Protein 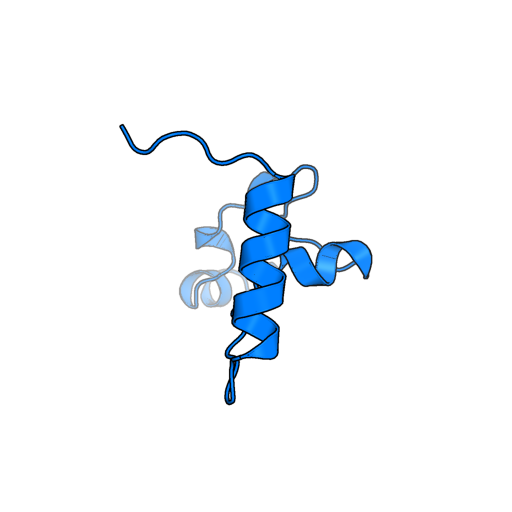AF-A0A7Y2JUV3-F1 (afdb_monomer_lite)

Radius of gyration: 19.19 Å; chains: 1; bounding box: 30×34×46 Å

pLDDT: mean 88.53, std 9.69, range [47.44, 98.06]

Structure (mmCIF, N/CA/C/O backbone):
data_AF-A0A7Y2JUV3-F1
#
_entry.id   AF-A0A7Y2JUV3-F1
#
loop_
_atom_site.group_PDB
_atom_site.id
_atom_site.type_symbol
_atom_site.label_atom_id
_atom_site.label_alt_id
_atom_site.label_comp_id
_atom_site.label_asym_id
_atom_site.label_entity_id
_atom_site.label_seq_id
_atom_site.pdbx_PDB_ins_code
_atom_site.Cartn_x
_atom_site.Cartn_y
_atom_site.Cartn_z
_atom_site.occupancy
_atom_site.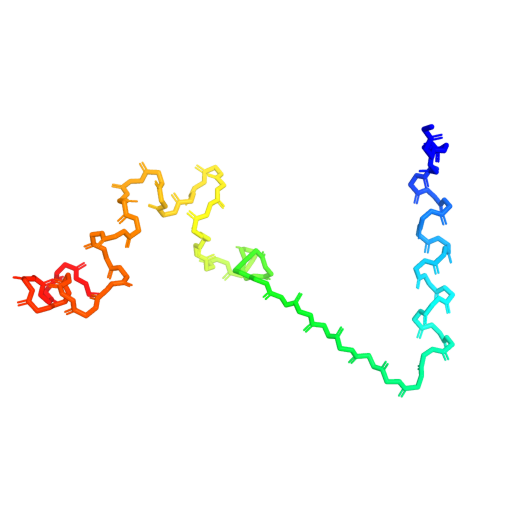B_iso_or_equiv
_atom_site.auth_seq_id
_atom_site.auth_comp_id
_atom_site.auth_asym_id
_atom_site.auth_atom_id
_atom_site.pdbx_PDB_model_num
ATOM 1 N N . MET A 1 1 ? -16.497 24.726 2.237 1.00 47.44 1 MET A N 1
ATOM 2 C CA . MET A 1 1 ? -15.180 24.083 2.417 1.00 47.44 1 MET A CA 1
ATOM 3 C C . MET A 1 1 ? -15.289 23.207 3.653 1.00 47.44 1 MET A C 1
ATOM 5 O O . MET A 1 1 ? -15.700 23.757 4.670 1.00 47.44 1 MET A O 1
ATOM 9 N N . PRO A 1 2 ? -15.057 21.885 3.595 1.00 54.78 2 PRO A N 1
ATOM 10 C CA . PRO A 1 2 ? -14.962 21.112 4.829 1.00 54.78 2 PRO A CA 1
ATOM 11 C C . PRO A 1 2 ? -13.835 21.709 5.681 1.00 54.78 2 PRO A C 1
ATOM 13 O O . PRO A 1 2 ? -12.788 22.061 5.142 1.00 54.78 2 PRO A O 1
ATOM 16 N N . SER A 1 3 ? -14.076 21.889 6.979 1.00 66.00 3 SER A N 1
ATOM 17 C CA . SER A 1 3 ? -13.051 22.337 7.922 1.00 66.00 3 SER A CA 1
ATOM 18 C C . SER A 1 3 ? -11.907 21.327 7.936 1.00 66.00 3 SER A C 1
ATOM 20 O O . SER A 1 3 ? -12.156 20.134 8.136 1.00 66.00 3 SER A O 1
ATOM 22 N N . GLU A 1 4 ? -10.675 21.790 7.729 1.00 75.62 4 GLU A N 1
ATOM 23 C CA . GLU A 1 4 ? -9.486 20.947 7.842 1.00 75.62 4 GLU A CA 1
ATOM 24 C C . GLU A 1 4 ? -9.422 20.364 9.254 1.00 75.62 4 GLU A C 1
ATOM 26 O O . GLU A 1 4 ? -9.252 21.074 10.241 1.00 75.62 4 GLU A O 1
ATOM 31 N N . THR A 1 5 ? -9.650 19.059 9.351 1.00 79.50 5 THR A N 1
ATOM 32 C CA . THR A 1 5 ? -9.572 18.319 10.610 1.00 79.50 5 THR A CA 1
ATOM 33 C C . THR A 1 5 ? -8.100 18.043 10.894 1.00 79.50 5 THR A C 1
ATOM 35 O O . THR A 1 5 ? -7.368 17.632 9.989 1.00 79.50 5 THR A O 1
ATOM 38 N N . SER A 1 6 ? -7.648 18.270 12.125 1.00 91.12 6 SER A N 1
ATOM 39 C CA . SER A 1 6 ? -6.236 18.106 12.473 1.00 91.12 6 SER A CA 1
ATOM 40 C C . SER A 1 6 ? -5.773 16.646 12.314 1.00 91.12 6 SER A C 1
ATOM 42 O O . SER A 1 6 ? -6.579 15.713 12.430 1.00 91.12 6 SER A O 1
ATOM 44 N N . PRO A 1 7 ? -4.466 16.393 12.101 1.00 93.19 7 PRO A N 1
ATOM 45 C CA . PRO A 1 7 ? -3.935 15.029 12.045 1.00 93.19 7 PRO A CA 1
ATOM 46 C C . PRO A 1 7 ? -4.285 14.184 13.281 1.00 93.19 7 PRO A C 1
ATOM 48 O O . PRO A 1 7 ? -4.598 13.001 13.152 1.00 93.19 7 PRO A O 1
ATOM 51 N N . ALA A 1 8 ? -4.293 14.796 14.470 1.00 94.19 8 ALA A N 1
ATOM 52 C CA . ALA A 1 8 ? -4.625 14.119 15.722 1.00 94.19 8 ALA A CA 1
ATOM 53 C C . ALA A 1 8 ? -6.093 13.663 15.766 1.00 94.19 8 ALA A C 1
ATOM 55 O O . ALA A 1 8 ? -6.387 12.530 16.152 1.00 94.19 8 ALA A O 1
ATOM 56 N N . GLU A 1 9 ? -7.014 14.515 15.317 1.00 95.25 9 GLU A N 1
ATOM 57 C CA . GLU A 1 9 ? -8.439 14.184 15.225 1.00 95.25 9 GLU A CA 1
ATOM 58 C C . GLU A 1 9 ? -8.698 13.085 14.185 1.00 95.25 9 GLU A C 1
ATOM 60 O O . GLU A 1 9 ? -9.476 1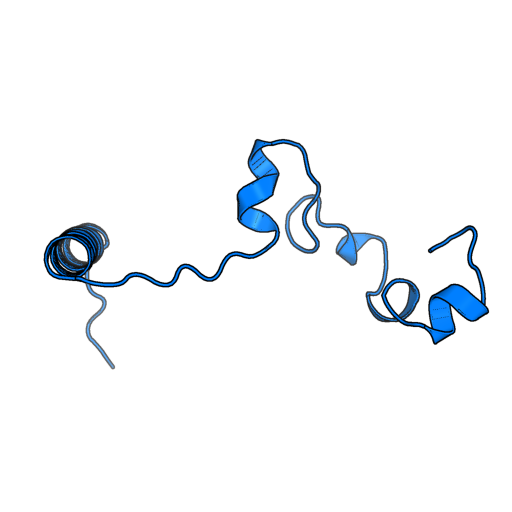2.162 14.439 1.00 95.25 9 GLU A O 1
ATOM 65 N N . ASN A 1 10 ? -8.001 13.124 13.044 1.00 95.31 10 ASN A N 1
ATOM 66 C CA . ASN A 1 10 ? -8.092 12.078 12.023 1.00 95.31 10 ASN A CA 1
ATOM 67 C C . ASN A 1 10 ? -7.605 10.721 12.544 1.00 95.31 10 ASN A C 1
ATOM 69 O O . ASN A 1 10 ? -8.252 9.701 12.296 1.00 95.31 10 ASN A O 1
ATOM 73 N N . LEU A 1 11 ? -6.514 10.698 13.314 1.00 96.25 11 LEU A N 1
ATOM 74 C CA . LEU A 1 11 ? -6.000 9.470 13.916 1.00 96.25 11 LEU A CA 1
ATOM 75 C C . LEU A 1 11 ? -6.965 8.903 14.967 1.00 96.25 11 LEU A C 1
ATOM 77 O O . LEU A 1 11 ? -7.252 7.703 14.963 1.00 96.25 11 LEU A O 1
ATOM 81 N N . ALA A 1 12 ? -7.514 9.761 15.833 1.00 96.25 12 ALA A N 1
ATOM 82 C CA . ALA A 1 12 ? -8.514 9.358 16.819 1.00 96.25 12 ALA A CA 1
ATOM 83 C C . ALA A 1 12 ? -9.762 8.763 16.145 1.00 96.25 12 ALA A C 1
ATOM 85 O O . ALA A 1 12 ? -10.279 7.726 16.574 1.00 96.25 12 ALA A O 1
ATOM 86 N N . ARG A 1 13 ? -10.207 9.375 15.042 1.00 95.94 13 ARG A N 1
ATOM 87 C CA . ARG A 1 13 ? -11.316 8.873 14.226 1.00 95.94 13 ARG A CA 1
ATOM 88 C C . ARG A 1 13 ? -10.994 7.525 13.581 1.00 95.94 13 ARG A C 1
ATOM 90 O O . ARG A 1 13 ? -11.816 6.617 13.675 1.00 95.94 13 ARG A O 1
ATOM 97 N N . ALA A 1 14 ? -9.824 7.372 12.961 1.00 95.88 14 ALA A N 1
ATOM 98 C CA . ALA A 1 14 ? -9.405 6.117 12.334 1.00 95.88 14 ALA A CA 1
ATOM 99 C C . ALA A 1 14 ? -9.360 4.963 13.348 1.00 95.88 14 ALA A C 1
ATOM 101 O O . ALA A 1 14 ? -9.922 3.901 13.090 1.00 95.88 14 ALA A O 1
ATOM 102 N N . ARG A 1 15 ? -8.786 5.194 14.538 1.00 97.50 15 ARG A N 1
ATOM 103 C CA . ARG A 1 15 ? -8.769 4.213 15.634 1.00 97.50 15 ARG A CA 1
ATOM 104 C C . ARG A 1 15 ? -10.175 3.752 16.010 1.00 97.50 15 ARG A C 1
ATOM 106 O O . ARG A 1 15 ? -10.394 2.558 16.186 1.00 97.50 15 ARG A O 1
ATOM 113 N N . ARG A 1 16 ? -11.123 4.684 16.141 1.00 98.00 16 ARG A N 1
ATOM 114 C CA . ARG A 1 16 ? -12.513 4.343 16.469 1.00 98.00 16 ARG A CA 1
ATOM 115 C C . ARG A 1 16 ? -13.146 3.477 15.382 1.00 98.00 16 ARG A C 1
ATOM 117 O O . ARG A 1 16 ? -13.705 2.436 15.696 1.00 98.00 16 ARG A O 1
ATOM 124 N N . LEU A 1 17 ? -13.013 3.885 14.120 1.00 97.25 17 LEU A N 1
ATOM 125 C CA . LEU A 1 17 ? -13.559 3.137 12.986 1.00 97.25 17 LEU A CA 1
ATOM 126 C C . LEU A 1 17 ? -12.990 1.715 12.908 1.00 97.25 17 LEU A C 1
ATOM 128 O O . LEU A 1 17 ? -13.740 0.786 12.637 1.00 97.25 17 LEU A O 1
ATOM 132 N N . LEU A 1 18 ? -11.693 1.542 13.175 1.00 97.44 18 LEU A N 1
ATOM 133 C CA . LEU A 1 18 ? -11.053 0.225 13.189 1.00 97.44 18 LEU A CA 1
ATOM 134 C C . LEU A 1 18 ? -11.507 -0.644 14.369 1.00 97.44 18 LEU A C 1
ATOM 136 O O . LEU A 1 18 ? -11.694 -1.840 14.186 1.00 97.44 18 LEU A O 1
ATOM 140 N N . ASN A 1 19 ? -11.703 -0.061 15.556 1.00 97.94 19 ASN A N 1
ATOM 141 C CA . ASN A 1 19 ? -12.168 -0.800 16.735 1.00 97.94 19 ASN A CA 1
ATOM 142 C C . ASN A 1 19 ? -13.618 -1.283 16.601 1.00 97.94 19 ASN A C 1
ATOM 144 O O . ASN A 1 19 ? -13.947 -2.364 17.082 1.00 97.94 19 ASN A O 1
ATOM 148 N N . ASP A 1 20 ? -14.475 -0.473 15.978 1.00 98.06 20 ASP A N 1
ATOM 149 C CA . ASP A 1 20 ? -15.907 -0.757 15.856 1.00 98.06 20 ASP A CA 1
ATOM 150 C C . ASP A 1 20 ? -16.222 -1.657 14.638 1.00 98.06 20 ASP A C 1
ATOM 152 O O . ASP A 1 20 ? -17.329 -2.186 14.518 1.00 98.06 20 ASP A O 1
ATOM 156 N N . ALA A 1 21 ? -15.271 -1.835 13.712 1.00 97.75 21 ALA A N 1
ATOM 157 C CA . ALA A 1 21 ? -15.466 -2.614 12.494 1.00 97.75 21 ALA A CA 1
ATOM 158 C C . ALA A 1 21 ? -15.411 -4.127 12.755 1.00 97.75 21 ALA A C 1
ATOM 160 O O . ALA A 1 21 ? -14.426 -4.660 13.258 1.00 97.75 21 ALA A O 1
ATOM 161 N N . SER A 1 22 ? -16.442 -4.849 12.314 1.00 98.06 22 SER A N 1
ATOM 162 C CA . SER A 1 22 ? -16.455 -6.319 12.300 1.00 98.06 22 SER A CA 1
ATOM 163 C C . SER A 1 22 ? -15.767 -6.919 11.069 1.00 98.06 22 SER A C 1
ATOM 165 O O . SER A 1 22 ? -15.387 -8.089 11.082 1.00 98.06 22 SER A O 1
ATOM 167 N N . GLN A 1 23 ? -15.612 -6.135 9.998 1.00 97.88 23 GLN A N 1
ATOM 168 C CA . GLN A 1 23 ? -14.946 -6.528 8.758 1.00 97.88 23 GLN A CA 1
ATOM 169 C C . GLN A 1 23 ? -14.168 -5.341 8.192 1.00 97.88 23 GLN A C 1
ATOM 171 O O . GLN A 1 23 ? -14.708 -4.245 8.049 1.00 97.88 23 GLN A O 1
ATOM 176 N N . VAL A 1 24 ? -12.902 -5.573 7.847 1.00 96.94 24 VAL A N 1
ATOM 177 C CA . VAL A 1 24 ? -11.998 -4.549 7.315 1.00 96.94 24 VAL A CA 1
ATOM 178 C C . VAL A 1 24 ? -11.461 -5.019 5.969 1.00 96.94 24 VAL A C 1
ATOM 180 O O . VAL A 1 24 ? -10.878 -6.096 5.869 1.00 96.94 24 VAL A O 1
ATOM 183 N N . LEU A 1 25 ? -11.637 -4.190 4.942 1.00 97.19 25 LEU A N 1
ATOM 184 C CA . LEU A 1 25 ? -10.971 -4.338 3.652 1.00 97.19 25 LEU A CA 1
ATOM 185 C C . LEU A 1 25 ? -9.839 -3.318 3.576 1.00 97.19 25 LEU A C 1
ATOM 187 O O . LEU A 1 25 ? -10.071 -2.120 3.734 1.00 97.19 25 LEU A O 1
ATOM 191 N N . VAL A 1 26 ? -8.630 -3.790 3.291 1.00 96.69 26 VAL A N 1
ATOM 192 C CA . VAL A 1 26 ? -7.472 -2.929 3.045 1.00 96.69 26 VAL A CA 1
ATOM 193 C C . VAL A 1 26 ? -7.117 -3.020 1.568 1.00 96.69 26 VAL A C 1
ATOM 195 O O . VAL A 1 26 ? -6.778 -4.091 1.074 1.00 96.69 26 VAL A O 1
ATOM 198 N N . LEU A 1 27 ? -7.193 -1.891 0.868 1.00 97.62 27 LEU A N 1
ATOM 199 C CA . LEU A 1 27 ? -6.672 -1.760 -0.487 1.00 97.62 27 LEU A CA 1
ATOM 200 C C . LEU A 1 27 ? -5.257 -1.185 -0.402 1.00 97.62 27 LEU A C 1
ATOM 202 O O . LEU A 1 27 ? -5.070 -0.073 0.090 1.00 97.62 27 LEU A O 1
ATOM 206 N N . THR A 1 28 ? -4.269 -1.941 -0.868 1.00 95.81 28 THR A N 1
ATOM 207 C CA . THR A 1 28 ? -2.865 -1.520 -0.891 1.00 95.81 28 THR A CA 1
AT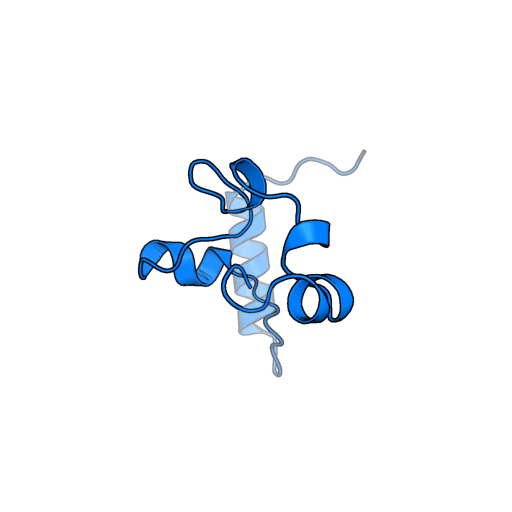OM 208 C C . THR A 1 28 ? -2.390 -1.281 -2.321 1.00 95.81 28 THR A C 1
ATOM 210 O O . THR A 1 28 ? -2.972 -1.769 -3.289 1.00 95.81 28 THR A O 1
ATOM 213 N N . GLY A 1 29 ? -1.319 -0.503 -2.455 1.00 93.38 29 GLY A N 1
ATOM 214 C CA . GLY A 1 29 ? -0.558 -0.363 -3.696 1.00 93.38 29 GLY A CA 1
ATOM 215 C C . GLY A 1 29 ? 0.922 -0.649 -3.449 1.00 93.38 29 GLY A C 1
ATOM 216 O O . GLY A 1 29 ? 1.313 -0.934 -2.319 1.00 93.38 29 GLY A O 1
ATOM 217 N N . ALA A 1 30 ? 1.757 -0.500 -4.483 1.00 92.44 30 ALA A N 1
ATOM 218 C CA . ALA A 1 30 ? 3.196 -0.800 -4.424 1.00 92.44 30 ALA A CA 1
ATOM 219 C C . ALA A 1 30 ? 3.949 -0.093 -3.278 1.00 92.44 30 ALA A C 1
ATOM 221 O O . ALA A 1 30 ? 4.948 -0.609 -2.790 1.00 92.44 30 ALA A O 1
ATOM 222 N N . GLY A 1 31 ? 3.455 1.060 -2.811 1.00 92.06 31 GLY A N 1
ATOM 223 C CA . GLY A 1 31 ? 4.065 1.814 -1.712 1.00 92.06 31 GLY A CA 1
ATOM 224 C C . GLY A 1 31 ? 4.222 1.021 -0.412 1.00 92.06 31 GLY A C 1
ATOM 225 O O . GLY A 1 31 ? 5.192 1.243 0.300 1.00 92.06 31 GLY A O 1
ATOM 226 N N . VAL A 1 32 ? 3.341 0.049 -0.132 1.00 95.31 32 VAL A N 1
ATOM 227 C CA . VAL A 1 32 ? 3.463 -0.796 1.073 1.00 95.31 32 VAL A CA 1
ATOM 228 C C . VAL A 1 32 ? 4.727 -1.669 1.057 1.00 95.31 32 VAL A C 1
ATOM 230 O O . VAL A 1 32 ? 5.188 -2.100 2.107 1.00 95.31 32 VAL A O 1
ATOM 233 N N . SER A 1 33 ? 5.302 -1.922 -0.123 1.00 93.19 33 SER A N 1
ATOM 234 C CA . SER A 1 33 ? 6.489 -2.766 -0.307 1.00 93.19 33 SER A CA 1
ATOM 235 C C . SER A 1 33 ? 7.794 -1.972 -0.429 1.00 93.19 33 SER A C 1
ATOM 237 O O . SER A 1 33 ? 8.864 -2.580 -0.451 1.00 93.19 33 SER A O 1
ATOM 239 N N . ALA A 1 34 ? 7.731 -0.636 -0.476 1.00 92.06 34 ALA A N 1
ATOM 240 C CA . ALA A 1 34 ? 8.902 0.222 -0.669 1.00 92.06 34 ALA A CA 1
ATOM 241 C C . ALA A 1 34 ? 9.964 0.007 0.422 1.00 92.06 34 ALA A C 1
ATOM 243 O O . ALA A 1 34 ? 11.139 -0.195 0.127 1.00 92.06 34 ALA A O 1
ATOM 244 N N . GLU A 1 35 ? 9.536 -0.050 1.685 1.00 90.81 35 GLU A N 1
ATOM 245 C CA . GLU A 1 35 ? 10.420 -0.279 2.839 1.00 90.81 35 GLU A CA 1
ATOM 246 C C . GLU A 1 35 ? 11.001 -1.703 2.885 1.00 90.81 35 GLU A C 1
ATOM 248 O O . GLU A 1 35 ? 11.951 -1.966 3.614 1.00 90.81 35 GLU A O 1
ATOM 253 N N . SER A 1 36 ? 10.465 -2.625 2.078 1.00 94.25 36 SER A N 1
ATOM 254 C CA . SER A 1 36 ? 11.015 -3.975 1.888 1.00 94.25 36 SER A CA 1
ATOM 255 C C . SER A 1 36 ? 12.024 -4.055 0.734 1.00 94.25 36 SER A C 1
ATOM 257 O O . SER A 1 36 ? 12.463 -5.148 0.384 1.00 94.25 36 SER A O 1
ATOM 259 N N . GLY A 1 37 ? 12.376 -2.923 0.116 1.00 89.56 37 GLY A N 1
ATOM 260 C CA . GLY A 1 37 ? 13.316 -2.857 -1.004 1.00 89.56 37 GLY A CA 1
ATOM 261 C C . GLY A 1 37 ? 12.707 -3.179 -2.371 1.00 89.56 37 GLY A C 1
ATOM 262 O O . GLY A 1 37 ? 13.446 -3.298 -3.344 1.00 89.56 37 GLY A O 1
ATOM 263 N N . VAL A 1 38 ? 11.379 -3.312 -2.474 1.00 89.19 38 VAL A N 1
ATOM 264 C CA . VAL A 1 38 ? 10.699 -3.475 -3.767 1.00 89.19 38 VAL A CA 1
ATOM 265 C C . VAL A 1 38 ? 10.456 -2.089 -4.377 1.00 89.19 38 VAL A C 1
ATOM 267 O O . VAL A 1 38 ? 9.766 -1.277 -3.753 1.00 89.19 38 VAL A O 1
ATOM 270 N N . PRO A 1 39 ? 10.978 -1.796 -5.585 1.00 87.62 39 PRO A N 1
ATOM 271 C CA . PRO A 1 39 ? 10.762 -0.510 -6.234 1.00 87.62 39 PRO A CA 1
ATOM 272 C C . PRO A 1 39 ? 9.279 -0.225 -6.464 1.00 87.62 39 PRO A C 1
ATOM 274 O O . PRO A 1 39 ? 8.481 -1.112 -6.771 1.00 87.62 39 PRO A O 1
ATOM 277 N N . THR A 1 40 ? 8.908 1.045 -6.357 1.00 92.00 40 THR A N 1
ATOM 278 C CA . THR A 1 40 ? 7.546 1.496 -6.647 1.00 92.00 40 THR A CA 1
ATOM 279 C C . THR A 1 40 ? 7.457 2.036 -8.070 1.00 92.00 40 THR A C 1
ATOM 281 O O . THR A 1 40 ? 8.451 2.374 -8.708 1.00 92.00 40 THR A O 1
ATOM 284 N N . PHE A 1 41 ? 6.241 2.159 -8.591 1.00 89.62 41 PHE A N 1
ATOM 285 C CA . PHE A 1 41 ? 6.038 2.746 -9.913 1.00 89.62 41 PHE A CA 1
ATOM 286 C C . PHE A 1 41 ? 6.248 4.270 -9.934 1.00 89.62 41 PHE A C 1
ATOM 288 O O . PHE A 1 41 ? 6.717 4.816 -10.927 1.00 89.62 41 PHE A O 1
ATOM 295 N N . ARG A 1 42 ? 5.925 4.969 -8.838 1.00 88.25 42 ARG A N 1
ATOM 296 C CA . ARG A 1 42 ? 5.989 6.436 -8.709 1.00 88.25 42 ARG A CA 1
ATOM 297 C C . ARG A 1 42 ? 6.728 6.814 -7.429 1.00 88.25 42 ARG A C 1
ATOM 299 O O . ARG A 1 42 ? 6.572 6.126 -6.434 1.00 88.25 42 ARG A O 1
ATOM 306 N N . GLY A 1 43 ? 7.424 7.948 -7.418 1.00 82.69 43 GLY A N 1
ATOM 307 C CA . GLY A 1 43 ? 8.175 8.427 -6.251 1.00 82.69 43 GLY A CA 1
ATOM 308 C C . GLY A 1 43 ? 9.567 8.903 -6.645 1.00 82.69 43 GLY A C 1
ATOM 309 O O . GLY A 1 43 ? 9.853 9.025 -7.837 1.00 82.69 43 GLY A O 1
ATOM 310 N N . GLU A 1 44 ? 10.421 9.192 -5.664 1.00 78.75 44 GLU A N 1
ATOM 311 C CA . GLU A 1 44 ? 11.798 9.640 -5.905 1.00 78.75 44 GLU A CA 1
ATOM 312 C C . GLU A 1 44 ? 12.581 8.643 -6.774 1.00 78.75 44 GLU A C 1
ATOM 314 O O . GLU A 1 44 ? 13.134 9.049 -7.794 1.00 78.75 44 GLU A O 1
ATOM 319 N N . ASP A 1 45 ? 12.436 7.349 -6.501 1.00 77.44 45 ASP A N 1
ATOM 320 C CA . ASP A 1 45 ? 13.060 6.257 -7.263 1.00 77.44 45 ASP A CA 1
ATOM 321 C C . ASP A 1 45 ? 12.040 5.445 -8.085 1.00 77.44 45 ASP A C 1
ATOM 323 O O . ASP A 1 45 ?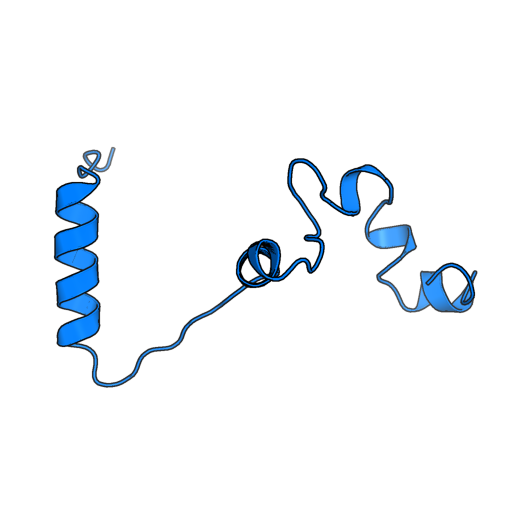 12.199 4.248 -8.319 1.00 77.44 45 ASP A O 1
ATOM 327 N N . GLY A 1 46 ? 10.928 6.074 -8.482 1.00 81.19 46 GLY A N 1
ATOM 328 C CA . GLY A 1 46 ? 9.836 5.384 -9.169 1.00 81.19 46 GLY A CA 1
ATOM 329 C C . GLY A 1 46 ? 10.211 4.920 -10.579 1.00 81.19 46 GLY A C 1
ATOM 330 O O . GLY A 1 46 ? 10.722 5.711 -11.372 1.00 81.19 46 GLY A O 1
ATOM 331 N N . LEU A 1 47 ? 9.868 3.676 -10.931 1.00 81.88 47 LEU A N 1
ATOM 332 C CA . LEU A 1 47 ? 10.152 3.079 -12.248 1.00 81.88 47 LEU A CA 1
ATOM 333 C C . LEU A 1 47 ? 9.666 3.946 -13.423 1.00 81.88 47 LEU A C 1
ATOM 335 O O . LEU A 1 47 ? 10.318 4.010 -14.464 1.00 81.88 47 LEU A O 1
ATOM 339 N N . TRP A 1 48 ? 8.554 4.667 -13.251 1.00 82.50 48 TRP A N 1
ATOM 340 C CA . TRP A 1 48 ? 7.953 5.477 -14.315 1.00 82.50 48 TRP A CA 1
ATOM 341 C C . TRP A 1 48 ? 8.697 6.783 -14.612 1.00 82.50 48 TRP A C 1
ATOM 343 O O . TRP A 1 48 ? 8.327 7.513 -15.528 1.00 82.50 48 TRP A O 1
ATOM 353 N N . LYS A 1 49 ? 9.738 7.111 -13.838 1.00 78.88 49 LYS A N 1
ATOM 354 C CA . LYS A 1 49 ? 10.660 8.196 -14.196 1.00 78.88 49 LYS A CA 1
ATOM 355 C C . LYS A 1 49 ? 11.554 7.822 -15.373 1.00 78.88 49 LYS A C 1
ATOM 357 O O . LYS A 1 49 ? 11.947 8.702 -16.130 1.00 78.88 49 LYS A O 1
ATOM 362 N N . ASN A 1 50 ? 11.860 6.533 -15.504 1.00 79.25 50 ASN A N 1
ATOM 363 C CA . ASN A 1 50 ? 12.804 6.019 -16.492 1.00 79.25 50 ASN A CA 1
ATOM 364 C C . ASN A 1 50 ? 12.100 5.343 -17.674 1.00 79.25 50 ASN A C 1
ATOM 366 O O . ASN A 1 50 ? 12.691 5.235 -18.742 1.00 79.25 50 ASN A O 1
ATOM 370 N N . PHE A 1 51 ? 10.843 4.923 -17.498 1.00 78.06 51 PHE A N 1
ATOM 371 C CA . PHE A 1 51 ? 10.072 4.208 -18.514 1.00 78.06 51 PHE A CA 1
ATOM 372 C C . PHE A 1 51 ? 8.625 4.683 -18.556 1.00 78.06 51 PHE A C 1
ATOM 374 O O . PHE A 1 51 ? 8.020 4.959 -17.518 1.00 78.06 51 PHE A O 1
ATOM 381 N N . ARG A 1 52 ? 8.031 4.736 -19.749 1.00 80.38 52 ARG A N 1
ATOM 382 C CA . ARG A 1 52 ? 6.600 5.022 -19.868 1.00 80.38 52 ARG A CA 1
ATOM 383 C C . ARG A 1 52 ? 5.792 3.748 -19.602 1.00 80.38 52 ARG A C 1
ATOM 385 O O . ARG A 1 52 ? 6.154 2.694 -20.115 1.00 80.38 52 ARG A O 1
ATOM 392 N N . PRO A 1 53 ? 4.688 3.802 -18.834 1.00 79.19 53 PRO A N 1
ATOM 393 C CA . PRO A 1 53 ? 3.910 2.604 -18.507 1.00 79.19 53 PRO A CA 1
ATOM 394 C C . PRO A 1 53 ? 3.429 1.834 -19.738 1.00 79.19 53 PRO A C 1
ATOM 396 O O . PRO A 1 53 ? 3.397 0.607 -19.722 1.00 79.19 53 PRO A O 1
ATOM 399 N N . GLU A 1 54 ? 3.076 2.546 -20.809 1.00 78.00 54 GLU A N 1
ATOM 400 C CA . GLU A 1 54 ? 2.571 1.953 -22.048 1.00 78.00 54 GLU A CA 1
ATOM 401 C C . GLU A 1 54 ? 3.635 1.135 -22.794 1.00 78.00 54 GLU A C 1
ATOM 403 O O . GLU A 1 54 ? 3.289 0.240 -23.564 1.00 78.00 54 GLU A O 1
ATOM 408 N N . GLU A 1 55 ? 4.914 1.424 -22.541 1.00 81.06 55 GLU A N 1
ATOM 409 C CA . GLU A 1 55 ? 6.067 0.767 -23.164 1.00 81.06 55 GLU A CA 1
ATOM 410 C C . GLU A 1 55 ? 6.476 -0.520 -22.440 1.00 81.06 55 GLU A C 1
ATOM 412 O O . GLU A 1 55 ? 7.258 -1.279 -22.992 1.00 81.06 55 GLU A O 1
ATOM 417 N N . LEU A 1 56 ? 5.939 -0.788 -21.240 1.00 81.31 56 LEU A N 1
ATOM 418 C CA . LEU A 1 56 ? 6.305 -1.968 -20.445 1.00 81.31 56 LEU A CA 1
ATOM 419 C C . LEU A 1 56 ? 5.107 -2.824 -20.020 1.00 81.31 56 LEU A C 1
ATOM 421 O O . LEU A 1 56 ? 5.171 -4.044 -20.024 1.00 81.31 56 LEU A O 1
ATOM 425 N N . ALA A 1 57 ? 3.983 -2.217 -19.641 1.00 87.00 57 ALA A N 1
ATOM 426 C CA . ALA A 1 57 ? 2.890 -2.925 -18.971 1.00 87.00 57 ALA A CA 1
ATOM 427 C C . ALA A 1 57 ? 1.714 -3.244 -19.909 1.00 87.00 57 ALA A C 1
ATOM 429 O O . ALA A 1 57 ? 0.550 -3.110 -19.522 1.00 87.00 57 ALA A O 1
ATOM 430 N N . THR A 1 58 ? 1.994 -3.642 -21.154 1.00 90.88 58 THR A N 1
ATOM 431 C CA . THR A 1 58 ? 0.958 -4.031 -22.126 1.00 90.88 58 THR A CA 1
ATOM 432 C C . THR A 1 58 ? 1.319 -5.327 -22.857 1.00 90.88 58 THR A C 1
ATOM 434 O O . THR A 1 58 ? 2.498 -5.587 -23.097 1.00 90.88 58 THR A O 1
ATOM 437 N N . PRO A 1 59 ? 0.329 -6.141 -23.27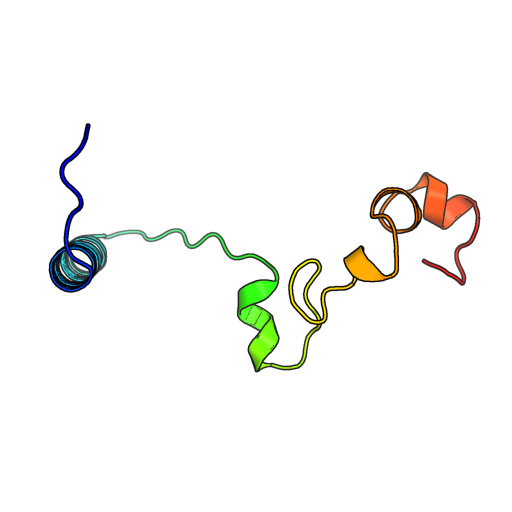7 1.00 91.62 59 PRO A N 1
ATOM 438 C CA . PRO A 1 59 ? 0.600 -7.317 -24.107 1.00 91.62 59 PRO A CA 1
ATOM 439 C C . PRO A 1 59 ? 1.331 -6.977 -25.412 1.00 91.62 59 PRO A C 1
ATOM 441 O O . PRO A 1 59 ? 2.121 -7.774 -25.906 1.00 91.62 59 PRO A O 1
ATOM 444 N N . GLN A 1 60 ? 1.068 -5.796 -25.977 1.00 92.94 60 GLN A N 1
ATOM 445 C CA . GLN A 1 60 ? 1.705 -5.317 -27.202 1.00 92.94 60 GLN A CA 1
ATOM 446 C C . GLN A 1 60 ? 3.181 -4.983 -26.980 1.00 92.94 60 GLN A C 1
ATOM 448 O O . GLN A 1 60 ? 3.991 -5.307 -27.842 1.00 92.94 60 GLN A O 1
ATOM 453 N N . ALA A 1 61 ? 3.524 -4.377 -25.839 1.00 90.38 61 ALA A N 1
ATOM 454 C CA . ALA A 1 61 ? 4.910 -4.118 -25.463 1.00 90.38 61 ALA A CA 1
ATOM 455 C C . ALA A 1 61 ? 5.703 -5.427 -25.350 1.00 90.38 61 ALA A C 1
ATOM 457 O O . ALA A 1 61 ? 6.731 -5.572 -26.002 1.00 90.38 61 ALA A O 1
ATOM 458 N N . PHE A 1 62 ? 5.154 -6.420 -24.643 1.00 92.31 62 PHE A N 1
ATOM 459 C CA . PHE A 1 62 ? 5.775 -7.743 -24.533 1.00 92.31 62 PHE A CA 1
ATOM 460 C C . PHE A 1 62 ? 5.916 -8.450 -25.892 1.00 92.31 62 PHE A C 1
ATOM 462 O O . PHE A 1 62 ? 6.931 -9.072 -26.177 1.00 92.31 62 PHE A O 1
ATOM 469 N N . ALA A 1 63 ? 4.910 -8.344 -26.767 1.00 94.31 63 ALA A N 1
ATOM 470 C CA . ALA A 1 63 ? 4.989 -8.913 -28.113 1.00 94.31 63 ALA A CA 1
ATOM 471 C C . ALA A 1 63 ? 6.034 -8.216 -29.007 1.00 94.31 63 ALA A C 1
ATOM 473 O O . ALA A 1 63 ? 6.507 -8.822 -29.968 1.00 94.31 63 ALA A O 1
ATOM 474 N N . HIS A 1 64 ? 6.348 -6.949 -28.729 1.00 92.00 64 HIS A N 1
ATOM 475 C CA . HIS A 1 64 ? 7.332 -6.169 -29.472 1.00 92.00 64 HIS A CA 1
ATOM 476 C C . HIS A 1 64 ? 8.763 -6.463 -29.013 1.00 92.00 64 HIS A C 1
ATOM 478 O O . HIS A 1 64 ? 9.623 -6.700 -29.859 1.00 92.00 64 HIS A O 1
ATOM 484 N N . ASP A 1 65 ? 9.000 -6.460 -27.700 1.00 90.56 65 ASP A N 1
ATOM 485 C CA . ASP A 1 65 ? 10.304 -6.731 -27.097 1.00 90.56 65 ASP A CA 1
ATOM 486 C C . ASP A 1 65 ? 10.136 -7.450 -25.739 1.00 90.56 65 ASP A C 1
ATOM 488 O O . ASP A 1 65 ? 9.969 -6.794 -24.708 1.00 90.56 65 ASP A O 1
ATOM 492 N N . PRO A 1 66 ? 10.141 -8.797 -25.721 1.00 89.88 66 PRO A N 1
ATOM 493 C CA . PRO A 1 66 ? 9.974 -9.579 -24.496 1.00 89.88 66 PRO A CA 1
ATOM 494 C C . PRO A 1 66 ? 11.242 -9.654 -23.632 1.00 89.88 66 PRO A C 1
ATOM 496 O O . PRO A 1 66 ? 11.167 -10.148 -22.515 1.00 89.88 66 PRO A O 1
ATOM 499 N N . ASP A 1 67 ? 12.408 -9.222 -24.130 1.00 89.94 67 ASP A N 1
ATOM 500 C CA . ASP A 1 67 ? 13.630 -9.167 -23.312 1.00 89.94 67 ASP A CA 1
ATOM 501 C C . ASP A 1 67 ? 13.671 -7.873 -22.478 1.00 89.94 67 ASP A C 1
ATOM 503 O O . ASP A 1 67 ? 14.301 -7.823 -21.419 1.00 89.94 67 ASP A O 1
ATOM 507 N N . LEU A 1 68 ? 12.988 -6.824 -22.952 1.00 83.56 68 LEU A N 1
ATOM 508 C CA . LEU A 1 68 ? 12.795 -5.558 -22.245 1.00 83.56 68 LEU A CA 1
ATOM 509 C C . LEU A 1 68 ? 11.663 -5.606 -21.198 1.00 83.56 68 LEU A C 1
ATOM 511 O O . LEU A 1 68 ? 11.719 -4.850 -20.223 1.00 83.56 68 LEU A O 1
ATOM 515 N N . VAL A 1 69 ? 10.643 -6.450 -21.409 1.00 82.19 69 VAL A N 1
ATOM 516 C CA . VAL A 1 69 ? 9.414 -6.562 -20.591 1.00 82.19 69 VAL A CA 1
ATOM 517 C C . VAL A 1 69 ? 9.356 -7.876 -19.826 1.00 82.19 69 VAL A C 1
ATOM 519 O O . VAL A 1 69 ? 9.260 -7.814 -18.578 1.00 82.19 69 VAL A O 1
#

Foldseek 3Di:
DPPPDDPVRVVVVVVVCVVPDPDDDDDDACVVCVVVVRADCDDPRHPCVVPPCVCPVDPVNCVVPVVRD

Secondary structure (DSSP, 8-state):
------HHHHHHHHHHHHHH-SS------GGGGGGGTPPPSSSTT-GGGTS-HHHHSSHHHHHH-TTT-

Sequence (69 aa):
MPSETSPAENLARARRLLNDASQVLVLTGAGVSAESGVPTFRGEDGLWKNFRPEELATPQAFAHDPDLV